Protein AF-A0A4U8Z2X9-F1 (afdb_monomer_lite)

InterPro domains:
  IPR004017 Cysteine-rich domain [PF02754] (54-120)

pLDDT: mean 84.86, std 16.0, range [24.72, 97.69]

Secondary structure (DSSP, 8-state):
-HIIIIIHHHHTTT-TTTHHHHHHHHHH---HHHIIIIIS-----S-EEEEEEEEE--HHHHHTT---HHHHHHHHTSEEEEEPPPTTTTS--S--TTHHHH-HHHHHHHHHHHHHHHHTSS--SEEEES-----

Radius of gyration: 17.72 Å; chains: 1; bounding box: 36×36×46 Å

Foldseek 3Di:
DLCQQPVQCVVCVPPPVRNVVSNVRNVPDDDPLCCCCVPVVHEDDPAEDQFEEEEADALCCCVRVVNDVRVVRNQVRHHNYHYDYQVPSNQHQLPPDCRCVVPVVVNVVSNVVRVVSVVPPPPGPDYDYPDPDDD

Organism: Methylocella tundrae (NCBI:txid227605)

Structure (mmCIF, N/CA/C/O backbone):
data_AF-A0A4U8Z2X9-F1
#
_entry.id   AF-A0A4U8Z2X9-F1
#
loop_
_atom_site.group_PDB
_atom_site.id
_atom_site.type_symbol
_atom_site.label_atom_id
_atom_site.label_alt_id
_atom_site.label_comp_id
_atom_site.label_asym_id
_atom_site.label_entity_id
_atom_site.label_seq_id
_atom_site.pdbx_PDB_ins_code
_atom_site.Cartn_x
_atom_site.Cartn_y
_atom_site.Cartn_z
_atom_site.occupancy
_atom_site.B_iso_or_equiv
_atom_site.auth_seq_id
_atom_site.auth_comp_id
_atom_site.auth_asym_id
_atom_site.auth_atom_id
_atom_site.pdbx_PDB_model_num
ATOM 1 N N . MET A 1 1 ? 6.440 -0.972 -4.104 1.00 85.56 1 MET A N 1
ATOM 2 C CA . MET A 1 1 ? 6.057 -1.677 -5.349 1.00 85.56 1 MET A CA 1
ATOM 3 C C . MET A 1 1 ? 5.975 -0.770 -6.576 1.00 85.56 1 MET A C 1
ATOM 5 O O . MET A 1 1 ? 6.300 -1.264 -7.645 1.00 85.56 1 MET A O 1
ATOM 9 N N . GLY A 1 2 ? 5.649 0.526 -6.450 1.00 88.94 2 GLY A N 1
ATOM 10 C CA . GLY A 1 2 ? 5.656 1.474 -7.580 1.00 88.94 2 GLY A CA 1
ATOM 11 C C . GLY A 1 2 ? 6.944 1.462 -8.411 1.00 88.94 2 GLY A C 1
ATOM 12 O O . GLY A 1 2 ? 6.885 1.263 -9.618 1.00 88.94 2 GLY A O 1
ATOM 13 N N . MET A 1 3 ? 8.116 1.528 -7.757 1.00 91.62 3 MET A N 1
ATOM 14 C CA . MET A 1 3 ? 9.427 1.456 -8.433 1.00 91.62 3 MET A CA 1
ATOM 15 C C . MET A 1 3 ? 9.576 0.254 -9.363 1.00 91.62 3 MET A C 1
ATOM 17 O O . MET A 1 3 ? 9.920 0.409 -10.524 1.00 91.62 3 MET A O 1
ATOM 21 N N . ILE A 1 4 ? 9.293 -0.945 -8.861 1.00 93.31 4 ILE A N 1
ATOM 22 C CA . ILE A 1 4 ? 9.491 -2.177 -9.629 1.00 93.31 4 ILE A CA 1
ATOM 23 C C . ILE A 1 4 ? 8.415 -2.328 -10.706 1.00 93.31 4 ILE A C 1
ATOM 25 O O . ILE A 1 4 ? 8.714 -2.755 -11.814 1.00 93.31 4 ILE A O 1
ATOM 29 N N . LYS A 1 5 ? 7.157 -2.011 -10.377 1.00 92.69 5 LYS A N 1
ATOM 30 C CA . LYS A 1 5 ? 6.017 -2.317 -11.245 1.00 92.69 5 LYS A CA 1
ATOM 31 C C . LYS A 1 5 ? 5.798 -1.283 -12.352 1.00 92.69 5 LYS A C 1
ATOM 33 O O . LYS A 1 5 ? 5.275 -1.654 -13.394 1.00 92.69 5 LYS A O 1
ATOM 38 N N . LEU A 1 6 ? 6.170 -0.023 -12.119 1.00 93.19 6 LEU A N 1
ATOM 39 C CA . LEU A 1 6 ? 5.942 1.089 -13.048 1.00 93.19 6 LEU A CA 1
ATOM 40 C C . LEU A 1 6 ? 7.263 1.699 -13.529 1.00 93.19 6 LEU A C 1
ATOM 42 O O . LEU A 1 6 ? 7.520 1.737 -14.725 1.00 93.19 6 LEU A O 1
ATOM 46 N N . HIS A 1 7 ? 8.139 2.093 -12.599 1.00 95.06 7 HIS A N 1
ATOM 47 C CA . HIS A 1 7 ? 9.315 2.905 -12.943 1.00 95.06 7 HIS A CA 1
ATOM 48 C C . HIS A 1 7 ? 10.474 2.105 -13.556 1.00 95.06 7 HIS A C 1
ATOM 50 O O . HIS A 1 7 ? 11.233 2.650 -14.342 1.00 95.06 7 HIS A O 1
ATOM 56 N N . TYR A 1 8 ? 10.649 0.821 -13.228 1.00 96.12 8 TYR A N 1
ATOM 57 C CA . TYR A 1 8 ? 11.708 -0.012 -13.824 1.00 96.12 8 TYR A CA 1
ATOM 58 C C . TYR A 1 8 ? 11.484 -0.290 -15.318 1.00 96.12 8 TYR A C 1
ATOM 60 O O . TYR A 1 8 ? 12.434 -0.119 -16.080 1.00 96.12 8 TYR A O 1
ATOM 68 N N . PRO A 1 9 ? 10.276 -0.684 -15.771 1.00 96.12 9 PRO A N 1
ATOM 69 C CA . PRO A 1 9 ? 9.978 -0.765 -17.200 1.00 96.12 9 PRO A CA 1
ATOM 70 C C . PRO A 1 9 ? 10.258 0.543 -17.951 1.00 96.12 9 PRO A C 1
ATOM 72 O O . 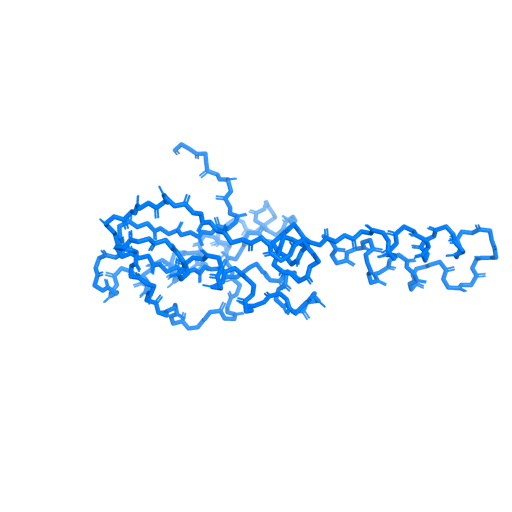PRO A 1 9 ? 10.833 0.501 -19.034 1.00 96.12 9 PRO A O 1
ATOM 75 N N . GLU A 1 10 ? 9.904 1.690 -17.361 1.00 96.31 10 GLU A N 1
ATOM 76 C CA . GLU A 1 10 ? 10.177 3.012 -17.941 1.00 96.31 10 GLU A CA 1
ATOM 77 C C . GLU A 1 10 ? 11.680 3.317 -17.992 1.00 96.31 10 GLU A C 1
ATOM 79 O O . GLU A 1 10 ? 12.196 3.728 -19.027 1.00 96.31 10 GLU A O 1
ATOM 84 N N . LEU A 1 11 ? 12.404 3.061 -16.899 1.00 97.12 11 LEU A N 1
ATOM 85 C CA . LEU A 1 11 ? 13.838 3.331 -16.787 1.00 97.12 11 LEU A CA 1
ATOM 86 C C . LEU A 1 11 ? 14.675 2.540 -17.802 1.00 97.12 11 LEU A C 1
ATOM 88 O O . LEU A 1 11 ? 15.676 3.050 -18.296 1.00 97.12 11 LEU A O 1
ATOM 92 N N . PHE A 1 12 ? 14.285 1.298 -18.096 1.00 97.62 12 PHE A N 1
ATOM 93 C CA . PHE A 1 12 ? 15.014 0.411 -19.006 1.00 97.62 12 PHE A CA 1
ATOM 94 C C . PHE A 1 12 ? 14.385 0.322 -20.402 1.00 97.62 12 PHE A C 1
ATOM 96 O O . PHE A 1 12 ? 14.728 -0.590 -21.148 1.00 97.62 12 PHE A O 1
ATOM 103 N N . ALA A 1 13 ? 13.480 1.233 -20.775 1.00 96.75 13 ALA A N 1
ATOM 104 C CA . ALA A 1 13 ? 12.714 1.146 -22.023 1.00 96.75 13 ALA A CA 1
ATOM 105 C C . ALA A 1 13 ? 13.587 1.028 -23.292 1.00 96.75 13 ALA A C 1
ATOM 107 O O . ALA A 1 13 ? 13.216 0.309 -24.226 1.00 96.75 13 ALA A O 1
ATOM 108 N N . ASP A 1 14 ? 14.757 1.672 -23.292 1.00 97.38 14 ASP A N 1
ATOM 109 C CA . ASP A 1 14 ? 15.698 1.698 -24.419 1.00 97.38 14 ASP A CA 1
ATOM 110 C C . ASP A 1 14 ? 16.843 0.673 -24.291 1.00 97.38 14 ASP A C 1
ATOM 112 O O . ASP A 1 14 ? 17.687 0.573 -25.182 1.00 97.38 14 ASP A O 1
ATOM 116 N N . ASP A 1 15 ? 16.890 -0.109 -23.205 1.00 97.69 15 ASP A N 1
ATOM 117 C CA . ASP A 1 15 ? 17.939 -1.107 -22.979 1.00 97.69 15 ASP A CA 1
ATOM 118 C C . ASP A 1 15 ? 17.478 -2.505 -23.439 1.00 97.69 15 ASP A C 1
ATOM 120 O O . ASP A 1 15 ? 16.645 -3.135 -22.776 1.00 97.69 15 ASP A O 1
ATOM 124 N N . PRO A 1 16 ? 18.028 -3.053 -24.540 1.00 96.44 16 PRO A N 1
ATOM 125 C CA . PRO A 1 16 ? 17.569 -4.324 -25.097 1.00 96.44 16 PRO A CA 1
ATOM 126 C C . PRO A 1 16 ? 17.853 -5.533 -24.192 1.00 96.44 16 PRO A C 1
ATOM 128 O O . PRO A 1 16 ? 17.214 -6.574 -24.345 1.00 96.44 16 PRO A O 1
ATOM 131 N N . LEU A 1 17 ? 18.796 -5.422 -23.251 1.00 97.38 17 LEU A N 1
ATOM 132 C CA . LEU A 1 17 ? 19.153 -6.496 -22.326 1.00 97.38 17 LEU A C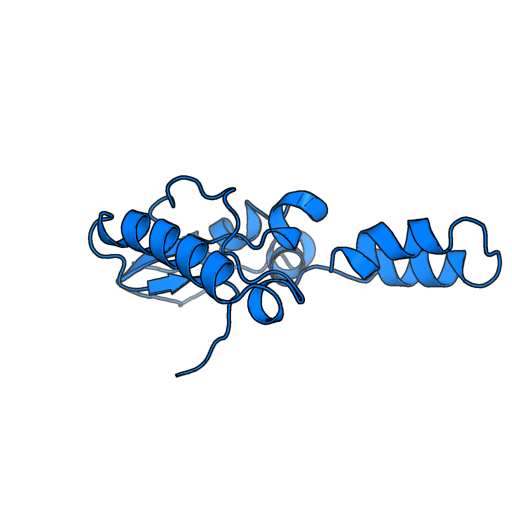A 1
ATOM 133 C C . LEU A 1 17 ? 18.341 -6.419 -21.027 1.00 97.38 17 LEU A C 1
ATOM 135 O O . LEU A 1 17 ? 17.927 -7.453 -20.490 1.00 97.38 17 LEU A O 1
ATOM 139 N N . TRP A 1 18 ? 18.105 -5.212 -20.514 1.00 97.69 18 TRP A N 1
ATOM 140 C CA . TRP A 1 18 ? 17.427 -5.000 -19.236 1.00 97.69 18 TRP A CA 1
ATOM 141 C C . TRP A 1 18 ? 15.917 -4.845 -19.343 1.00 97.69 18 TRP A C 1
ATOM 143 O O . TRP A 1 18 ? 15.219 -5.315 -18.440 1.00 97.69 18 TRP A O 1
ATOM 153 N N . ARG A 1 19 ? 15.392 -4.295 -20.442 1.00 97.38 19 ARG A N 1
ATOM 154 C CA . ARG A 1 19 ? 13.947 -4.158 -20.664 1.00 97.38 19 ARG A CA 1
ATOM 155 C C . ARG A 1 19 ? 13.159 -5.447 -20.403 1.00 97.38 19 ARG A C 1
ATOM 157 O O . ARG A 1 19 ? 12.286 -5.422 -19.532 1.00 97.38 19 ARG A O 1
ATOM 164 N N . PRO A 1 20 ? 13.462 -6.594 -21.050 1.00 97.62 20 PRO A N 1
ATOM 165 C CA . PRO A 1 20 ? 12.671 -7.808 -20.844 1.00 97.62 20 PRO A CA 1
ATOM 166 C C . PRO A 1 20 ? 12.752 -8.325 -19.401 1.00 97.62 20 PRO A C 1
ATOM 168 O O . PRO A 1 20 ? 11.817 -8.953 -18.907 1.00 97.62 20 PRO A O 1
ATOM 171 N N . ARG A 1 21 ? 13.853 -8.052 -18.688 1.00 97.31 21 ARG A N 1
ATOM 172 C CA . ARG A 1 21 ? 14.015 -8.432 -17.277 1.00 97.31 21 ARG A CA 1
ATOM 173 C C . ARG A 1 21 ? 13.157 -7.556 -16.367 1.00 97.31 21 ARG A C 1
ATOM 175 O O . ARG A 1 21 ? 12.491 -8.086 -15.479 1.00 97.31 21 ARG A O 1
ATOM 182 N N . ALA A 1 22 ? 13.157 -6.245 -16.606 1.00 97.56 22 ALA A N 1
ATOM 183 C CA . ALA A 1 22 ? 12.346 -5.280 -15.873 1.00 97.56 22 ALA A CA 1
ATOM 184 C C . ALA A 1 22 ? 10.847 -5.560 -16.054 1.00 97.56 22 ALA A C 1
ATOM 186 O O . ALA A 1 22 ? 10.118 -5.649 -15.066 1.00 97.56 22 ALA A O 1
ATOM 187 N N . GLU A 1 23 ? 10.405 -5.800 -17.290 1.00 97.25 23 GLU A N 1
ATOM 188 C CA . GLU A 1 23 ? 9.019 -6.163 -17.608 1.00 97.25 23 GLU A CA 1
ATOM 189 C C . GLU A 1 23 ? 8.608 -7.490 -16.944 1.00 97.25 23 GLU A C 1
ATOM 191 O O . GLU A 1 23 ? 7.550 -7.571 -16.317 1.00 97.25 23 GLU A O 1
ATOM 196 N N . ASN A 1 24 ? 9.458 -8.524 -16.999 1.00 97.44 24 ASN A N 1
ATOM 197 C CA . ASN A 1 24 ? 9.178 -9.818 -16.363 1.00 97.44 24 ASN A CA 1
ATOM 198 C C . ASN A 1 24 ? 9.040 -9.692 -14.838 1.00 97.44 24 ASN A C 1
ATOM 200 O O . ASN A 1 24 ? 8.124 -10.263 -14.239 1.00 97.44 24 ASN A O 1
ATOM 204 N N . LEU A 1 25 ? 9.922 -8.910 -14.209 1.00 96.38 25 LEU A N 1
ATOM 205 C CA . LEU A 1 25 ? 9.859 -8.640 -12.777 1.00 96.38 25 LEU A CA 1
ATOM 206 C C . LEU A 1 25 ? 8.590 -7.854 -12.410 1.00 96.38 25 LEU A C 1
ATOM 208 O O . LEU A 1 25 ? 7.895 -8.225 -11.464 1.00 96.38 25 LEU A O 1
ATOM 212 N N . ALA A 1 26 ? 8.242 -6.818 -13.177 1.00 96.19 26 ALA A N 1
ATOM 213 C CA . ALA A 1 26 ? 7.032 -6.020 -12.975 1.00 96.19 26 ALA A CA 1
ATOM 214 C C . ALA A 1 26 ? 5.740 -6.848 -13.120 1.00 96.19 26 ALA A C 1
ATOM 216 O O . ALA A 1 26 ? 4.784 -6.667 -12.353 1.00 96.19 26 ALA A O 1
ATOM 217 N N . ALA A 1 27 ? 5.717 -7.792 -14.067 1.00 95.06 27 ALA A N 1
ATOM 218 C CA . ALA A 1 27 ? 4.587 -8.689 -14.300 1.00 95.06 27 ALA A CA 1
ATOM 219 C C . ALA A 1 27 ? 4.351 -9.665 -13.133 1.00 95.06 27 ALA A C 1
ATOM 221 O O . ALA A 1 27 ? 3.209 -10.023 -12.843 1.00 95.06 27 ALA A O 1
ATOM 222 N N . LYS A 1 28 ? 5.419 -10.070 -12.437 1.00 94.06 28 LYS A N 1
ATOM 223 C CA . LYS A 1 28 ? 5.359 -10.991 -11.289 1.00 94.06 28 LYS A CA 1
ATOM 224 C C . LYS A 1 28 ? 5.273 -10.284 -9.935 1.00 94.06 28 LYS A C 1
ATOM 226 O O . LYS A 1 28 ? 4.907 -10.914 -8.948 1.00 94.06 28 LYS A O 1
ATOM 231 N N . GLY A 1 29 ? 5.619 -9.001 -9.869 1.00 93.19 29 GLY A N 1
ATOM 232 C CA . GLY A 1 29 ? 5.566 -8.207 -8.646 1.00 93.19 29 GLY A CA 1
ATOM 233 C C . GLY A 1 29 ? 4.157 -7.701 -8.355 1.00 93.19 29 GLY A C 1
ATOM 234 O O . GLY A 1 29 ? 3.556 -7.008 -9.176 1.00 93.19 29 GLY A O 1
ATOM 235 N N . TYR A 1 30 ? 3.638 -7.986 -7.165 1.00 92.44 30 TYR A N 1
ATOM 236 C CA . TYR A 1 30 ? 2.347 -7.481 -6.703 1.00 92.44 30 TYR A CA 1
ATOM 237 C C . TYR A 1 30 ? 2.506 -6.749 -5.373 1.00 92.44 30 TYR A C 1
ATOM 239 O O . TYR A 1 30 ? 3.413 -7.029 -4.591 1.00 92.44 30 TYR A O 1
ATOM 247 N N . GLU A 1 31 ? 1.621 -5.786 -5.126 1.00 92.81 31 GLU A N 1
ATOM 248 C CA . GLU A 1 31 ? 1.418 -5.283 -3.770 1.00 92.81 31 GLU A CA 1
ATOM 249 C C . GLU A 1 31 ? 0.689 -6.380 -2.976 1.00 92.81 31 GLU A C 1
ATOM 251 O O . GLU A 1 31 ? -0.162 -7.074 -3.530 1.00 92.81 31 GLU A O 1
ATOM 256 N N . LEU A 1 32 ? 1.071 -6.603 -1.718 1.00 92.38 32 LEU A N 1
ATOM 257 C CA . LEU A 1 32 ? 0.637 -7.776 -0.957 1.00 92.38 32 LEU A CA 1
ATOM 258 C C . LEU A 1 32 ? -0.886 -7.826 -0.798 1.00 92.38 32 LEU A C 1
ATOM 260 O O . LEU A 1 32 ? -1.503 -8.866 -1.025 1.00 92.38 32 LEU A O 1
ATOM 264 N N . ILE A 1 33 ? -1.494 -6.706 -0.420 1.00 92.31 33 ILE A N 1
ATOM 265 C CA . ILE A 1 33 ? -2.930 -6.634 -0.166 1.00 92.31 33 ILE A CA 1
ATOM 266 C C . ILE A 1 33 ? -3.710 -6.797 -1.469 1.00 92.31 33 ILE A C 1
ATOM 268 O O . ILE A 1 33 ? -4.716 -7.510 -1.497 1.00 92.31 33 ILE A O 1
ATOM 272 N N . SER A 1 34 ? -3.233 -6.202 -2.567 1.00 93.00 34 SER A N 1
ATOM 273 C CA . SER A 1 34 ? -3.864 -6.421 -3.872 1.00 93.00 34 SER A CA 1
ATOM 274 C C . SER A 1 34 ? -3.720 -7.860 -4.357 1.00 93.00 34 SER A C 1
ATOM 276 O O . SER A 1 34 ? -4.689 -8.424 -4.856 1.00 93.00 34 SER A O 1
ATOM 278 N N . PHE A 1 35 ? -2.572 -8.502 -4.138 1.00 94.75 35 PHE A N 1
ATOM 279 C CA . PHE A 1 35 ? -2.372 -9.909 -4.476 1.00 94.75 35 PHE A CA 1
ATOM 280 C C . PHE A 1 35 ? -3.346 -10.822 -3.727 1.00 94.75 35 PHE A C 1
ATOM 282 O O . PHE A 1 35 ? -4.038 -11.631 -4.348 1.00 94.75 35 PHE A O 1
ATOM 289 N N . LEU A 1 36 ? -3.453 -10.655 -2.406 1.00 95.25 36 LEU A N 1
ATOM 290 C CA . LEU A 1 36 ? -4.351 -11.457 -1.576 1.00 95.25 36 LEU A CA 1
ATOM 291 C C . LEU A 1 36 ? -5.807 -11.324 -2.037 1.00 95.25 36 LEU A C 1
ATOM 293 O O . LEU A 1 36 ? -6.494 -12.328 -2.218 1.00 95.25 36 LEU A O 1
ATOM 297 N N . VAL A 1 37 ? -6.273 -10.099 -2.281 1.00 95.19 37 VAL A N 1
ATOM 298 C CA . VAL A 1 37 ? -7.681 -9.840 -2.618 1.00 95.19 37 VAL A CA 1
ATOM 299 C C . VAL A 1 37 ? -8.013 -10.163 -4.072 1.00 95.19 37 VAL A C 1
ATOM 301 O O . VAL A 1 37 ? -9.033 -10.802 -4.344 1.00 95.19 37 VAL A O 1
ATOM 304 N N . ASP A 1 38 ? -7.201 -9.686 -5.014 1.00 94.88 38 ASP A N 1
ATOM 305 C CA . ASP A 1 38 ? -7.521 -9.732 -6.441 1.00 94.88 38 ASP A CA 1
ATOM 306 C C . ASP A 1 38 ? -7.051 -11.036 -7.105 1.00 94.88 38 ASP A C 1
ATOM 308 O O . ASP A 1 38 ? -7.733 -11.511 -8.014 1.00 94.88 38 ASP A O 1
ATOM 312 N N . ILE A 1 39 ? -5.942 -11.638 -6.649 1.00 95.31 39 ILE A N 1
ATOM 313 C CA . ILE A 1 39 ? -5.377 -12.867 -7.237 1.00 95.31 39 ILE A CA 1
ATOM 314 C C . ILE A 1 39 ? -5.760 -14.099 -6.420 1.00 95.31 39 ILE A C 1
ATOM 316 O O . ILE A 1 39 ? -6.424 -14.991 -6.943 1.00 95.31 39 ILE A O 1
ATOM 320 N N . CYS A 1 40 ? -5.398 -14.146 -5.135 1.00 96.19 40 CYS A N 1
ATOM 321 C CA . CYS A 1 40 ? -5.693 -15.303 -4.282 1.00 96.19 40 CYS A CA 1
ATOM 322 C C . CYS A 1 40 ? -7.170 -15.411 -3.900 1.00 96.19 40 CYS A C 1
ATOM 324 O O . CYS A 1 40 ? -7.581 -16.448 -3.390 1.00 96.19 40 CYS A O 1
ATOM 326 N N . ARG A 1 41 ? -7.955 -14.342 -4.106 1.00 95.69 41 ARG A N 1
ATOM 327 C CA . ARG A 1 41 ? -9.349 -14.233 -3.641 1.00 95.69 41 ARG A CA 1
ATOM 328 C C . ARG A 1 41 ? -9.492 -14.527 -2.146 1.00 95.69 41 ARG A C 1
ATOM 330 O O . ARG A 1 41 ? -10.537 -14.981 -1.695 1.00 95.69 41 ARG A O 1
ATOM 337 N N . TYR A 1 42 ? -8.443 -14.231 -1.386 1.00 95.50 42 TYR A N 1
ATOM 338 C CA . TYR A 1 42 ? -8.385 -14.474 0.042 1.00 95.50 42 TYR A CA 1
ATOM 339 C C . TYR A 1 42 ? -9.382 -13.582 0.784 1.00 95.50 42 TYR A C 1
ATOM 341 O O . TYR A 1 42 ? -9.548 -12.398 0.458 1.00 95.50 42 TYR A O 1
ATOM 349 N N . ARG A 1 43 ? -10.025 -14.160 1.794 1.00 92.25 43 ARG A N 1
ATOM 350 C CA . ARG A 1 43 ? -10.921 -13.495 2.736 1.00 92.25 43 ARG A CA 1
ATOM 351 C C . ARG A 1 43 ? -10.576 -14.001 4.141 1.00 92.25 43 ARG A C 1
ATOM 353 O O . ARG A 1 43 ? -10.384 -15.205 4.293 1.00 92.25 43 ARG A O 1
ATOM 360 N N . PRO A 1 44 ? -10.418 -13.121 5.143 1.00 89.88 44 PRO A N 1
ATOM 361 C CA . PRO A 1 44 ? -10.243 -13.548 6.525 1.00 89.88 44 PRO A CA 1
ATOM 362 C C . PRO A 1 44 ? -11.463 -14.343 7.003 1.00 89.88 44 PRO A C 1
ATOM 364 O O . PRO A 1 44 ? -12.593 -13.904 6.821 1.00 89.88 44 PRO A O 1
ATOM 367 N N . GLU A 1 45 ? -11.235 -15.481 7.653 1.00 92.88 45 GLU A N 1
ATOM 368 C CA . GLU A 1 45 ? -12.287 -16.291 8.273 1.00 92.88 45 GLU A CA 1
ATOM 369 C C . GLU A 1 45 ? -11.996 -16.450 9.768 1.00 92.88 45 GLU A C 1
ATOM 371 O O . GLU A 1 45 ? -10.849 -16.660 10.166 1.00 92.88 45 GLU A O 1
ATOM 376 N N . GLY A 1 46 ? -13.027 -16.325 10.609 1.00 92.06 46 GLY A N 1
ATOM 377 C CA . GLY A 1 46 ? -12.894 -16.489 12.062 1.00 92.06 46 GLY A CA 1
ATOM 378 C C . GLY A 1 46 ? -12.064 -15.403 12.761 1.00 92.06 46 GLY A C 1
ATOM 379 O O . GLY A 1 46 ? -11.572 -15.626 13.867 1.00 92.06 46 GLY A O 1
ATOM 380 N N . VAL A 1 47 ? -11.888 -14.235 12.134 1.00 93.06 47 VAL A N 1
ATOM 381 C CA . VAL A 1 47 ? -11.157 -13.097 12.709 1.00 93.06 47 VAL A CA 1
ATOM 382 C C . VAL A 1 47 ? -12.150 -12.074 13.250 1.00 93.06 47 VAL A C 1
ATOM 384 O O . VAL A 1 47 ? -12.960 -11.532 12.502 1.00 93.06 47 VAL A O 1
ATOM 387 N N . SER A 1 48 ? -12.043 -11.755 14.539 1.00 92.50 48 SER A N 1
ATOM 388 C CA . SER A 1 48 ? -12.878 -10.743 15.189 1.00 92.50 48 SER A CA 1
ATOM 389 C C . SER A 1 48 ? -12.032 -9.705 15.916 1.00 92.50 48 SER A C 1
ATOM 391 O O . SER A 1 48 ? -11.079 -10.054 16.616 1.00 92.50 48 SER A O 1
ATOM 393 N N . LEU A 1 49 ? -12.418 -8.437 15.818 1.00 89.19 49 LEU A N 1
ATOM 394 C CA . LEU A 1 49 ? -11.822 -7.333 16.558 1.00 89.19 49 LEU A CA 1
ATOM 395 C C . LEU A 1 49 ? -12.896 -6.294 16.882 1.00 89.19 49 LEU A C 1
ATOM 397 O O . LEU A 1 49 ? -13.274 -5.498 16.030 1.00 89.19 49 LEU A O 1
ATOM 401 N N . ARG A 1 50 ? -13.346 -6.243 18.1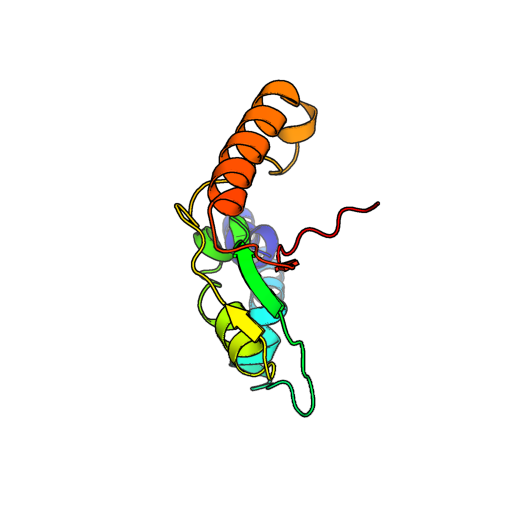40 1.00 90.62 50 ARG A N 1
ATOM 402 C CA . ARG A 1 50 ? -14.321 -5.243 18.601 1.00 90.62 50 ARG A CA 1
ATOM 403 C C . ARG A 1 50 ? -13.656 -3.879 18.800 1.00 90.62 50 ARG A C 1
ATOM 405 O O . ARG A 1 50 ? -13.319 -3.500 19.920 1.00 90.62 50 ARG A O 1
ATOM 412 N N . ALA A 1 51 ? -13.471 -3.145 17.711 1.00 87.81 51 ALA A N 1
ATOM 413 C CA . ALA A 1 51 ? -12.828 -1.836 17.705 1.00 87.81 51 ALA A CA 1
ATOM 414 C C . ALA A 1 51 ? -13.414 -0.922 16.625 1.00 87.81 51 ALA A C 1
ATOM 416 O O . ALA A 1 51 ? -13.999 -1.376 15.646 1.00 87.81 51 ALA A O 1
ATOM 417 N N . SER A 1 52 ? -13.204 0.384 16.782 1.00 86.69 52 SER A N 1
ATOM 418 C CA . SER A 1 52 ? -13.309 1.332 15.671 1.00 86.69 52 SER A CA 1
ATOM 419 C C . SER A 1 52 ? -11.910 1.621 15.141 1.00 86.69 52 SER A C 1
ATOM 421 O O . SER A 1 52 ? -10.987 1.842 15.930 1.00 86.69 52 SER A O 1
ATOM 423 N N . ALA A 1 53 ? -11.745 1.628 13.825 1.00 86.62 53 ALA A N 1
ATOM 424 C CA . ALA A 1 53 ? -10.483 1.935 13.178 1.00 86.62 53 ALA A CA 1
ATOM 425 C C . ALA A 1 53 ? -10.680 2.876 11.998 1.00 86.62 53 ALA A C 1
ATOM 427 O O . ALA A 1 53 ? -11.754 2.970 11.413 1.00 86.62 53 ALA A O 1
ATOM 428 N N . THR A 1 54 ? -9.610 3.559 11.621 1.00 87.50 54 THR A N 1
ATOM 429 C CA . THR A 1 54 ? -9.530 4.250 10.338 1.00 87.50 54 THR A CA 1
ATOM 430 C C . THR A 1 54 ? -8.317 3.733 9.582 1.00 87.50 54 THR A C 1
ATOM 432 O O . THR A 1 54 ? -7.308 3.374 10.197 1.00 87.50 54 THR A O 1
ATOM 435 N N . TYR A 1 55 ? -8.435 3.643 8.259 1.00 87.25 55 TYR A N 1
ATOM 436 C CA . TYR A 1 55 ? -7.371 3.145 7.398 1.00 87.25 55 TYR A CA 1
ATOM 437 C C . TYR A 1 55 ? -6.675 4.313 6.710 1.00 87.25 55 TYR A C 1
ATOM 439 O O . TYR A 1 55 ? -7.328 5.162 6.096 1.00 87.25 55 TYR A O 1
ATOM 447 N N . HIS A 1 56 ? -5.348 4.343 6.804 1.00 86.75 56 HIS A N 1
ATOM 448 C CA . HIS A 1 56 ? -4.536 5.297 6.067 1.00 86.75 56 HIS A CA 1
ATOM 449 C C . HIS A 1 56 ? -3.847 4.608 4.890 1.00 86.75 56 HIS A C 1
ATOM 451 O O . HIS A 1 56 ? -2.903 3.838 5.069 1.00 86.75 56 HIS A O 1
ATOM 457 N N . ASP A 1 57 ? -4.296 4.943 3.682 1.00 87.31 57 ASP A N 1
ATOM 458 C CA . ASP A 1 57 ? -3.661 4.490 2.451 1.00 87.31 57 ASP A CA 1
ATOM 459 C C . ASP A 1 57 ? -2.235 5.045 2.317 1.00 87.31 57 ASP A C 1
ATOM 461 O O . ASP A 1 57 ? -1.980 6.232 2.543 1.00 87.31 57 ASP A O 1
ATOM 465 N N . THR A 1 58 ? -1.297 4.202 1.887 1.00 85.88 58 THR A N 1
ATOM 466 C CA . THR A 1 58 ? 0.054 4.668 1.550 1.00 85.88 58 THR A CA 1
ATOM 467 C C . THR A 1 58 ? 0.023 5.493 0.263 1.00 85.88 58 THR A C 1
ATOM 469 O O . THR A 1 58 ? -0.668 5.139 -0.691 1.00 85.88 58 THR A O 1
ATOM 472 N N . CYS A 1 59 ? 0.807 6.574 0.193 1.00 85.75 59 CYS A N 1
ATOM 473 C CA . CYS A 1 59 ? 0.835 7.439 -0.992 1.00 85.75 59 CYS A CA 1
ATOM 474 C C . CYS A 1 59 ? 1.199 6.669 -2.271 1.00 85.75 59 CYS A C 1
ATOM 476 O O . CYS A 1 59 ? 0.562 6.868 -3.301 1.00 85.75 59 CYS A O 1
ATOM 478 N N . SER A 1 60 ? 2.196 5.782 -2.201 1.00 85.69 60 SER A N 1
ATOM 479 C CA . SER A 1 60 ? 2.641 4.981 -3.346 1.00 85.69 60 SER A CA 1
ATOM 480 C C . SER A 1 60 ? 1.660 3.857 -3.690 1.00 85.69 60 SER A C 1
ATOM 482 O O . SER A 1 60 ? 1.437 3.579 -4.864 1.00 85.69 60 SER A O 1
ATOM 484 N N . GLY A 1 61 ? 1.010 3.235 -2.701 1.00 86.00 61 GLY A N 1
ATOM 485 C CA . GLY A 1 61 ? -0.058 2.265 -2.955 1.00 86.00 61 GLY A CA 1
ATOM 486 C C . GLY A 1 61 ? -1.253 2.901 -3.665 1.00 86.00 61 GLY A C 1
ATOM 487 O O . GLY A 1 61 ? -1.729 2.379 -4.668 1.00 86.00 61 GLY A O 1
ATOM 488 N N . LEU A 1 62 ? -1.686 4.067 -3.195 1.00 87.12 62 LEU A N 1
ATOM 489 C CA . LEU A 1 62 ? -2.877 4.749 -3.686 1.00 87.12 62 LEU A CA 1
ATOM 490 C C . LEU A 1 62 ? -2.656 5.448 -5.030 1.00 87.12 62 LEU A C 1
ATOM 492 O O . LEU A 1 62 ? -3.406 5.227 -5.975 1.00 87.12 62 LEU A O 1
ATOM 496 N N . ARG A 1 63 ? -1.625 6.294 -5.130 1.00 87.38 63 ARG A N 1
ATOM 497 C CA . ARG A 1 63 ? -1.431 7.176 -6.293 1.00 87.38 63 ARG A CA 1
ATOM 498 C C . ARG A 1 63 ? -0.803 6.461 -7.479 1.00 87.38 63 ARG A C 1
ATOM 500 O O . ARG A 1 63 ? -1.157 6.754 -8.615 1.00 87.38 63 ARG A O 1
ATOM 507 N N . GLU A 1 64 ? 0.120 5.541 -7.218 1.00 89.88 64 GLU A N 1
ATOM 508 C CA . GLU A 1 64 ? 0.834 4.830 -8.279 1.00 89.88 64 GLU A CA 1
ATOM 509 C C . GLU A 1 64 ? 0.137 3.507 -8.600 1.00 89.88 64 GLU A C 1
ATOM 511 O O . GLU A 1 64 ? -0.213 3.241 -9.746 1.00 89.88 64 GLU A O 1
ATOM 516 N N . LEU A 1 65 ? -0.118 2.684 -7.578 1.00 90.31 65 LEU A N 1
ATOM 517 C CA . LEU A 1 65 ? -0.628 1.323 -7.773 1.00 90.31 65 LEU A CA 1
ATOM 518 C C . LEU A 1 65 ? -2.157 1.219 -7.749 1.00 90.31 65 LEU A C 1
ATOM 520 O O . LEU A 1 65 ? -2.683 0.142 -8.025 1.00 90.31 65 LEU A O 1
ATOM 524 N N . LYS A 1 66 ? -2.865 2.312 -7.431 1.00 91.12 66 LYS A N 1
ATOM 525 C CA . LYS A 1 66 ? -4.335 2.368 -7.324 1.00 91.12 66 LYS A CA 1
ATOM 526 C C . LYS A 1 66 ? -4.908 1.305 -6.375 1.00 91.12 66 LYS A C 1
ATOM 528 O O . LYS A 1 66 ? -5.995 0.769 -6.594 1.00 91.12 66 LYS A O 1
ATOM 533 N N . VAL A 1 67 ? -4.157 0.990 -5.320 1.00 91.75 67 VAL A N 1
ATOM 534 C CA . VAL A 1 67 ? -4.580 0.100 -4.236 1.00 91.75 67 VAL A CA 1
ATOM 535 C C . VAL A 1 67 ? -5.359 0.933 -3.226 1.00 91.75 67 VAL A C 1
ATOM 537 O O . VAL A 1 67 ? -4.781 1.726 -2.490 1.00 91.75 67 VAL A O 1
ATOM 540 N N . GLU A 1 68 ? -6.678 0.757 -3.223 1.00 91.00 68 GLU A N 1
ATOM 541 C CA . GLU A 1 68 ? -7.614 1.525 -2.386 1.00 91.00 68 GLU A CA 1
ATOM 542 C C . GLU A 1 68 ? -8.733 0.628 -1.849 1.00 91.00 68 GLU A C 1
ATOM 544 O O . GLU A 1 68 ? -8.993 0.567 -0.644 1.00 91.00 68 GLU A O 1
ATOM 549 N N . ARG A 1 69 ? -9.395 -0.118 -2.740 1.00 93.69 69 ARG A N 1
ATOM 550 C CA . ARG A 1 69 ? -10.515 -0.994 -2.367 1.00 93.69 69 ARG A CA 1
ATOM 551 C C . ARG A 1 69 ? -10.062 -2.235 -1.599 1.00 93.69 69 ARG A C 1
ATOM 553 O O . ARG A 1 69 ? -10.797 -2.744 -0.764 1.00 93.69 69 ARG A O 1
ATOM 560 N N . GLN A 1 70 ? -8.864 -2.734 -1.892 1.00 94.12 70 GLN A N 1
ATOM 561 C CA . GLN A 1 70 ? -8.395 -4.042 -1.444 1.00 94.12 70 GLN A CA 1
ATOM 562 C C . GLN A 1 70 ? -8.156 -4.090 0.073 1.00 94.12 70 GLN A C 1
ATOM 564 O O . GLN A 1 70 ? -8.687 -4.997 0.711 1.00 94.12 70 GLN A O 1
ATOM 569 N N . PRO A 1 71 ? -7.475 -3.107 0.698 1.00 92.56 71 PRO A N 1
ATOM 570 C CA . PRO A 1 71 ? -7.334 -3.089 2.154 1.00 92.56 71 PRO A CA 1
ATOM 571 C C . PRO A 1 71 ? -8.680 -2.998 2.873 1.00 92.56 71 PRO A C 1
ATOM 573 O O . PRO A 1 71 ? -8.905 -3.689 3.861 1.00 92.56 71 PRO A O 1
ATOM 576 N N . ARG A 1 72 ? -9.602 -2.186 2.343 1.00 91.81 72 ARG A N 1
ATOM 577 C CA . ARG A 1 72 ? -10.949 -2.021 2.904 1.00 91.81 72 ARG A CA 1
ATOM 578 C C . ARG A 1 72 ? -11.772 -3.301 2.797 1.00 91.81 72 ARG A C 1
ATOM 580 O O . ARG A 1 72 ? -12.487 -3.611 3.737 1.00 91.81 72 ARG A O 1
ATOM 587 N N . ALA A 1 73 ? -11.640 -4.047 1.698 1.00 93.00 73 ALA A N 1
ATOM 588 C CA . ALA A 1 73 ? -12.306 -5.334 1.532 1.00 93.00 73 ALA A CA 1
ATOM 589 C C . ALA A 1 73 ? -11.864 -6.338 2.607 1.00 93.00 73 ALA A C 1
ATOM 591 O O . ALA A 1 73 ? -12.720 -6.898 3.273 1.00 93.00 73 ALA A O 1
ATOM 592 N N . LEU A 1 74 ? -10.554 -6.491 2.848 1.00 92.56 74 LEU A N 1
ATOM 593 C CA . LEU A 1 74 ? -10.063 -7.400 3.895 1.00 92.56 74 LEU A CA 1
ATOM 594 C C . LEU A 1 74 ? -10.524 -6.990 5.295 1.00 92.56 74 LEU A C 1
ATOM 596 O O . LEU A 1 74 ? -10.844 -7.840 6.116 1.00 92.56 74 LEU A O 1
ATOM 600 N N . LEU A 1 75 ? -10.528 -5.689 5.584 1.00 92.75 75 LEU A N 1
ATOM 601 C CA . LEU A 1 75 ? -10.922 -5.188 6.899 1.00 92.75 75 LEU A CA 1
ATOM 602 C C . LEU A 1 75 ? -12.439 -5.248 7.125 1.00 92.75 75 LEU A C 1
ATOM 604 O O . LEU A 1 75 ? -12.863 -5.315 8.273 1.00 92.75 75 LEU A O 1
ATOM 608 N N . ALA A 1 76 ? -13.247 -5.234 6.062 1.00 91.38 76 ALA A N 1
ATOM 609 C CA . ALA A 1 76 ? -14.699 -5.375 6.159 1.00 91.38 76 ALA A CA 1
ATOM 610 C C . ALA A 1 76 ? -15.132 -6.780 6.610 1.00 91.38 76 ALA A C 1
ATOM 612 O O . ALA A 1 76 ? -16.202 -6.916 7.195 1.00 91.38 76 ALA A O 1
ATOM 613 N N . ASP A 1 77 ? -14.295 -7.793 6.381 1.00 92.50 77 ASP A N 1
ATOM 614 C CA . ASP A 1 77 ? -14.557 -9.177 6.792 1.00 92.50 77 ASP A CA 1
ATOM 615 C C . ASP A 1 77 ? -14.134 -9.465 8.247 1.00 92.50 77 ASP A C 1
ATOM 617 O O . ASP A 1 77 ? -14.321 -10.575 8.742 1.00 92.50 77 ASP A O 1
ATOM 621 N N . VAL A 1 78 ? -13.556 -8.485 8.954 1.00 93.19 78 VAL A N 1
ATOM 622 C CA . VAL A 1 78 ? -13.194 -8.631 10.371 1.00 93.19 78 VAL A CA 1
ATOM 623 C C . VAL A 1 78 ? -14.414 -8.348 11.240 1.00 93.19 78 VAL A C 1
ATOM 625 O O . VAL A 1 78 ? -14.897 -7.217 11.326 1.00 93.19 78 VAL A O 1
ATOM 628 N N . GLU A 1 79 ? -14.894 -9.368 11.945 1.00 93.44 79 GLU A N 1
ATOM 629 C CA . GLU A 1 79 ? -16.106 -9.255 12.747 1.00 93.44 79 GLU A CA 1
ATOM 630 C C . GLU A 1 79 ? -15.934 -8.253 13.902 1.00 93.44 79 GLU A C 1
ATOM 632 O O . GLU A 1 79 ? -14.961 -8.288 14.658 1.00 93.44 79 GLU A O 1
ATOM 637 N N . GLY A 1 80 ? -16.899 -7.343 14.057 1.00 89.50 80 GLY A N 1
ATOM 638 C CA . GLY A 1 80 ? -16.895 -6.328 15.115 1.00 89.50 80 GLY A CA 1
ATOM 639 C C . GLY A 1 80 ? -15.997 -5.113 14.853 1.00 89.50 80 GLY A C 1
ATOM 640 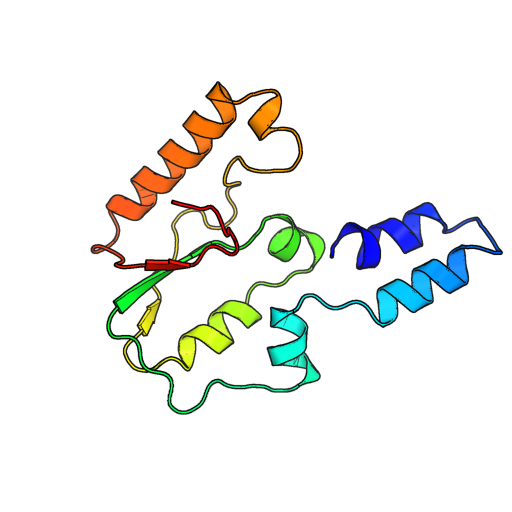O O . GLY A 1 80 ? -16.003 -4.192 15.678 1.00 89.50 80 GLY A O 1
ATOM 641 N N . LEU A 1 81 ? -15.274 -5.075 13.724 1.00 90.75 81 LEU A N 1
ATOM 642 C CA . LEU A 1 81 ? -14.453 -3.934 13.328 1.00 90.75 81 LEU A CA 1
ATOM 643 C C . LEU A 1 81 ? -15.305 -2.886 12.607 1.00 90.75 81 LEU A C 1
ATOM 645 O O . LEU A 1 81 ? -15.928 -3.151 11.584 1.00 90.75 81 LEU A O 1
ATOM 649 N N . ILE A 1 82 ? -15.296 -1.658 13.117 1.00 89.75 82 ILE A N 1
ATOM 650 C CA . ILE A 1 82 ? -15.992 -0.524 12.505 1.00 89.75 82 ILE A CA 1
ATOM 651 C C . ILE A 1 82 ? -14.963 0.365 11.811 1.00 89.75 82 ILE A C 1
ATOM 653 O O . ILE A 1 82 ? -14.177 1.045 12.469 1.00 89.75 82 ILE A O 1
ATOM 657 N N . LEU A 1 83 ? -14.984 0.398 10.478 1.00 87.81 83 LEU A N 1
ATOM 658 C CA . LEU A 1 83 ? -14.135 1.301 9.702 1.00 87.81 83 LEU A CA 1
ATOM 659 C C . LEU A 1 83 ? -14.778 2.683 9.575 1.00 87.81 83 LEU A C 1
ATOM 661 O O . LEU A 1 83 ? -15.822 2.851 8.949 1.00 87.81 83 LEU A O 1
ATOM 665 N N . THR A 1 84 ? -14.115 3.690 10.134 1.00 86.50 84 THR A N 1
ATOM 666 C CA . THR A 1 84 ? -14.489 5.099 10.000 1.00 86.50 84 THR A CA 1
ATOM 667 C C . THR A 1 84 ? -13.626 5.764 8.920 1.00 86.50 84 THR A C 1
ATOM 669 O O . THR A 1 84 ? -12.395 5.643 8.972 1.00 86.50 84 THR A O 1
ATOM 672 N N . PRO A 1 85 ? -14.215 6.489 7.949 1.00 83.12 85 PRO A N 1
ATOM 673 C CA . PRO A 1 85 ? -13.450 7.212 6.937 1.00 83.12 85 PRO A CA 1
ATOM 674 C C . PRO A 1 85 ? -12.476 8.221 7.553 1.00 83.12 85 PRO A C 1
ATOM 676 O O . PRO A 1 85 ? -12.836 8.966 8.464 1.00 83.12 85 PRO A O 1
ATOM 679 N N . LEU A 1 86 ? -11.248 8.258 7.033 1.00 82.62 86 LEU A N 1
ATOM 680 C CA . LEU A 1 86 ? -10.243 9.254 7.395 1.00 82.62 86 LEU A CA 1
ATOM 681 C C . LEU A 1 86 ? -10.514 10.556 6.622 1.00 82.62 86 LEU A C 1
ATOM 683 O O . LEU A 1 86 ? -10.461 10.529 5.387 1.00 82.62 86 LEU A O 1
ATOM 687 N N . PRO A 1 87 ? -10.762 11.700 7.288 1.00 80.81 87 PRO A N 1
ATOM 688 C CA . PRO A 1 87 ? -10.805 12.986 6.604 1.00 80.81 87 PRO A CA 1
ATOM 689 C C . PRO A 1 87 ? -9.500 13.237 5.845 1.00 80.81 87 PRO A C 1
ATOM 691 O O . PRO A 1 87 ? -8.415 12.983 6.367 1.00 80.81 87 PRO A O 1
ATOM 694 N N . GLU A 1 88 ? -9.607 13.735 4.611 1.00 80.44 88 GLU A N 1
ATOM 695 C CA . GLU A 1 88 ? -8.455 14.007 3.742 1.00 80.44 88 GLU A CA 1
ATOM 696 C C . GLU A 1 88 ? -7.520 12.799 3.574 1.00 80.44 88 GLU A C 1
ATOM 698 O O . GLU A 1 88 ? -6.296 12.920 3.651 1.00 80.44 88 GLU A O 1
ATOM 703 N N . VAL A 1 89 ? -8.084 11.616 3.325 1.00 76.06 89 VAL A N 1
ATOM 704 C CA . VAL A 1 89 ? -7.328 10.360 3.170 1.00 76.06 89 VAL A CA 1
ATOM 705 C C . VAL A 1 89 ? -6.157 10.458 2.174 1.00 76.06 89 VAL A C 1
ATOM 707 O O . VAL A 1 89 ? -5.107 9.860 2.398 1.00 76.06 89 VAL A O 1
ATOM 710 N N . GLN A 1 90 ? -6.298 11.296 1.140 1.00 78.31 90 GLN A N 1
ATOM 711 C CA . GLN A 1 90 ? -5.308 11.545 0.083 1.00 78.31 90 GLN A CA 1
ATOM 712 C C . GLN A 1 90 ? -4.110 12.411 0.525 1.00 78.31 90 GLN A C 1
ATOM 714 O O . GLN A 1 90 ? -3.126 12.537 -0.216 1.00 78.31 90 GLN A O 1
ATOM 719 N N . SER A 1 91 ? -4.189 13.043 1.701 1.00 82.12 91 SER A N 1
ATOM 720 C CA . SER A 1 91 ? -3.101 13.844 2.268 1.00 82.12 91 SER A CA 1
ATOM 721 C C . SER A 1 91 ? -1.904 12.962 2.631 1.00 82.12 91 SER A C 1
ATOM 723 O O . SER A 1 91 ? -2.054 11.854 3.152 1.00 82.12 91 SER A O 1
ATOM 725 N N . CYS A 1 92 ? -0.691 13.454 2.377 1.00 84.19 92 CYS A N 1
ATOM 726 C CA . CYS A 1 92 ? 0.531 12.749 2.760 1.00 84.19 92 CYS A CA 1
ATOM 727 C C . CYS A 1 92 ? 0.659 12.683 4.293 1.00 84.19 92 CYS A C 1
ATOM 729 O O . CYS A 1 92 ? 0.253 13.612 4.985 1.00 84.19 92 CYS A O 1
ATOM 731 N N . CYS A 1 93 ? 1.243 11.609 4.830 1.00 84.81 93 CYS A N 1
ATOM 732 C CA . CYS A 1 93 ? 1.581 11.518 6.256 1.00 84.81 93 CYS A CA 1
ATOM 733 C C . CYS A 1 93 ? 2.882 12.241 6.636 1.00 84.81 93 CYS A C 1
ATOM 735 O O . CYS A 1 93 ? 3.170 12.363 7.817 1.00 84.81 93 CYS A O 1
ATOM 737 N N . GLY A 1 94 ? 3.680 12.689 5.661 1.00 84.75 94 GLY A N 1
ATOM 738 C CA . GLY A 1 94 ? 4.982 13.328 5.894 1.00 84.75 94 GLY A CA 1
ATOM 739 C C . GLY A 1 94 ? 6.162 12.351 5.977 1.00 84.75 94 GLY A C 1
ATOM 740 O O . GLY A 1 94 ? 7.302 12.768 5.824 1.00 84.75 94 GLY A O 1
ATOM 741 N N . PHE A 1 95 ? 5.922 11.042 6.093 1.00 86.12 95 PHE A N 1
ATOM 742 C CA . PHE A 1 95 ? 6.977 10.033 6.278 1.00 86.12 95 PHE A CA 1
ATOM 743 C C . PHE A 1 95 ? 7.598 9.491 4.967 1.00 86.12 95 PHE A C 1
ATOM 745 O O . PHE A 1 95 ? 8.101 8.373 4.905 1.00 86.12 95 PHE A O 1
ATOM 752 N N . GLY A 1 96 ? 7.522 10.240 3.865 1.00 83.69 96 GLY A N 1
ATOM 753 C CA . GLY A 1 96 ? 7.948 9.753 2.547 1.00 83.69 96 GLY A CA 1
ATOM 754 C C . GLY A 1 96 ? 9.465 9.801 2.324 1.00 83.69 96 GLY A C 1
ATOM 755 O O . GLY A 1 96 ? 10.036 10.883 2.211 1.00 83.69 96 GLY A O 1
ATOM 756 N N . GLY A 1 97 ? 10.119 8.647 2.160 1.00 82.19 97 GLY A N 1
ATOM 757 C CA . GLY A 1 97 ? 11.527 8.565 1.740 1.00 82.19 97 GLY A CA 1
ATOM 758 C C . GLY A 1 97 ? 12.479 9.337 2.663 1.00 82.19 97 GLY A C 1
ATOM 759 O O . GLY A 1 97 ? 12.341 9.301 3.879 1.00 82.19 97 GLY A O 1
ATOM 760 N N . THR A 1 98 ? 13.439 10.078 2.100 1.00 88.31 98 THR A N 1
ATOM 761 C CA . THR A 1 98 ? 14.377 10.888 2.904 1.00 88.31 98 THR A CA 1
ATOM 762 C C . THR A 1 98 ? 13.768 12.189 3.440 1.00 88.31 98 THR A C 1
ATOM 764 O O . THR A 1 98 ? 14.472 12.950 4.100 1.00 88.31 98 THR A O 1
ATOM 767 N N . PHE A 1 99 ? 12.502 12.501 3.131 1.00 88.31 99 PHE A N 1
ATOM 768 C CA . PHE A 1 99 ? 11.874 13.768 3.522 1.00 88.31 99 PHE A CA 1
ATOM 769 C C . PHE A 1 99 ? 11.804 13.922 5.043 1.00 88.31 99 PHE A C 1
ATOM 771 O O . PHE A 1 99 ? 12.179 14.971 5.557 1.00 88.31 99 PHE A O 1
ATOM 778 N N . CYS A 1 100 ? 11.408 12.869 5.763 1.00 88.31 100 CYS A N 1
ATOM 779 C CA . CYS A 1 100 ? 11.318 12.900 7.224 1.00 88.31 100 CYS A CA 1
ATOM 780 C C . CYS A 1 100 ? 12.679 13.102 7.905 1.00 88.31 100 CYS A C 1
ATOM 782 O O . CYS A 1 100 ? 12.745 13.717 8.963 1.00 88.31 100 CYS A O 1
ATOM 784 N N . VAL A 1 101 ? 13.766 12.647 7.276 1.00 89.38 101 VAL A N 1
ATOM 785 C CA . VAL A 1 101 ? 15.135 12.818 7.785 1.00 89.38 101 VAL A CA 1
ATOM 786 C C . VAL A 1 101 ? 15.683 14.208 7.456 1.00 89.38 101 VAL A C 1
ATOM 788 O O . VAL A 1 101 ? 16.316 14.835 8.298 1.00 89.38 101 VAL A O 1
ATOM 791 N N . LYS A 1 102 ? 15.441 14.708 6.237 1.00 91.88 102 LYS A N 1
ATOM 792 C CA . LYS A 1 102 ? 15.947 16.019 5.792 1.00 91.88 102 LYS A CA 1
ATOM 793 C C . LYS A 1 102 ? 15.158 17.193 6.373 1.00 91.88 102 LYS A C 1
ATOM 795 O O . LYS A 1 102 ? 15.733 18.249 6.611 1.00 91.88 102 LYS A O 1
ATOM 800 N N . TYR A 1 103 ? 13.857 17.012 6.592 1.00 92.69 103 TYR A N 1
ATOM 801 C CA . TYR A 1 103 ? 12.935 18.054 7.045 1.00 92.69 103 TYR A CA 1
ATOM 802 C C . TYR A 1 103 ? 12.054 17.550 8.200 1.00 92.69 103 TYR A C 1
ATOM 804 O O . TYR A 1 103 ? 10.826 17.497 8.071 1.00 92.69 103 TYR A O 1
ATOM 812 N N . PRO A 1 104 ? 12.655 17.180 9.347 1.00 90.00 104 PRO A N 1
ATOM 813 C CA . PRO A 1 104 ? 11.932 16.556 10.453 1.00 90.00 104 PRO A CA 1
ATOM 814 C C . PRO A 1 104 ? 10.852 17.469 11.041 1.00 90.00 104 PRO A C 1
ATOM 816 O O . PRO A 1 104 ? 9.755 17.003 11.328 1.00 90.00 104 PRO A O 1
ATOM 819 N N . SER A 1 105 ? 11.104 18.779 11.149 1.00 90.19 105 SER A N 1
ATOM 820 C CA . SER A 1 105 ? 10.118 19.743 11.660 1.00 90.19 105 SER A CA 1
ATOM 821 C C . SER A 1 105 ? 8.863 19.817 10.786 1.00 90.19 105 SER A C 1
ATOM 823 O O . SER A 1 105 ? 7.747 19.803 11.300 1.00 90.19 105 SER A O 1
ATOM 825 N N . ILE A 1 106 ? 9.036 19.835 9.461 1.00 90.81 106 ILE A N 1
ATOM 826 C CA . ILE A 1 106 ? 7.924 19.865 8.503 1.00 90.81 106 ILE A CA 1
ATOM 827 C C . ILE A 1 106 ? 7.186 18.524 8.514 1.00 90.81 106 ILE A C 1
ATOM 829 O O . ILE A 1 106 ? 5.959 18.496 8.566 1.00 90.81 106 ILE A O 1
ATOM 833 N N . SER A 1 107 ? 7.921 17.409 8.510 1.00 88.50 107 SER A N 1
ATOM 834 C CA . SER A 1 107 ? 7.343 16.067 8.610 1.00 88.50 107 SER A CA 1
ATOM 835 C C . SER A 1 107 ? 6.486 15.912 9.870 1.00 88.50 107 SER A C 1
ATOM 837 O O . SER A 1 107 ? 5.349 15.447 9.781 1.00 88.50 107 SER A O 1
ATOM 839 N N . ASN A 1 108 ? 6.997 16.357 11.022 1.00 87.75 108 ASN A N 1
ATOM 840 C CA . ASN A 1 108 ? 6.287 16.309 12.299 1.00 87.75 108 ASN A CA 1
ATOM 841 C C . ASN A 1 108 ? 5.024 17.179 12.274 1.00 87.75 108 ASN A C 1
ATOM 843 O O . ASN A 1 108 ? 3.953 16.718 12.661 1.00 87.75 108 ASN A O 1
ATOM 847 N N . ALA A 1 109 ? 5.099 18.391 11.718 1.00 89.94 109 ALA A N 1
ATOM 848 C CA . ALA A 1 109 ? 3.925 19.248 11.567 1.00 89.94 109 ALA A CA 1
ATOM 849 C C . ALA A 1 109 ? 2.830 18.605 10.690 1.00 89.94 109 ALA A C 1
ATOM 851 O O . ALA A 1 109 ? 1.643 18.707 11.009 1.00 89.94 109 ALA A O 1
ATOM 852 N N . ILE A 1 110 ? 3.209 17.911 9.607 1.00 87.81 110 ILE A N 1
ATOM 853 C CA . ILE A 1 110 ? 2.265 17.209 8.721 1.00 87.81 110 ILE A CA 1
ATOM 854 C C . ILE A 1 110 ? 1.572 16.058 9.461 1.00 87.81 110 ILE A C 1
ATOM 856 O O . ILE A 1 110 ? 0.340 15.968 9.434 1.00 87.81 110 ILE A O 1
ATOM 860 N N . VAL A 1 111 ? 2.335 15.183 10.129 1.00 87.06 111 VAL A N 1
ATOM 861 C CA . VAL A 1 111 ? 1.751 14.041 10.851 1.00 87.06 111 VAL A CA 1
ATOM 862 C C . VAL A 1 111 ? 0.899 14.503 12.035 1.00 87.06 111 VAL A C 1
ATOM 864 O O . VAL A 1 111 ? -0.190 13.969 12.229 1.00 87.06 111 VAL A O 1
ATOM 867 N N . GLU A 1 112 ? 1.309 15.545 12.765 1.00 86.44 112 GLU A N 1
ATOM 868 C CA . GLU A 1 112 ? 0.520 16.125 13.858 1.00 86.44 112 GLU A CA 1
ATOM 869 C C . GLU A 1 112 ? -0.804 16.711 13.366 1.00 86.44 112 GLU A C 1
ATOM 871 O O . GLU A 1 112 ? -1.858 16.455 13.955 1.00 86.44 112 GLU A O 1
ATOM 876 N N . ALA A 1 113 ? -0.775 17.484 12.275 1.00 85.94 113 ALA A N 1
ATOM 877 C CA . ALA A 1 113 ? -1.983 18.043 11.679 1.00 85.94 113 ALA A CA 1
ATOM 878 C C . ALA A 1 113 ? -2.960 16.936 11.261 1.00 85.94 113 ALA A C 1
ATOM 880 O O . ALA A 1 113 ? -4.172 17.082 11.423 1.00 85.94 113 ALA A O 1
ATOM 881 N N . LYS A 1 114 ? -2.442 15.808 10.765 1.00 83.56 114 LYS A N 1
ATOM 882 C CA . LYS A 1 114 ? -3.245 14.645 10.384 1.00 83.56 114 LYS A CA 1
ATOM 883 C C . LYS A 1 114 ? -3.786 13.885 11.598 1.00 83.56 114 LYS A C 1
ATOM 885 O O . LYS A 1 114 ? -4.974 13.565 11.632 1.00 83.56 114 LYS A O 1
ATOM 890 N N . ALA A 1 115 ? -2.962 13.670 12.620 1.00 82.88 115 ALA A N 1
ATOM 891 C CA . ALA A 1 115 ? -3.358 13.004 13.859 1.00 82.88 115 ALA A CA 1
ATOM 892 C C . ALA A 1 115 ? -4.483 13.764 14.588 1.00 82.88 115 ALA A C 1
ATOM 894 O O . ALA A 1 115 ? -5.459 13.159 15.038 1.00 82.88 115 ALA A O 1
ATOM 895 N N . LYS A 1 116 ? -4.427 15.103 14.614 1.00 82.38 116 LYS A N 1
ATOM 896 C CA . LYS A 1 116 ? -5.498 15.954 15.172 1.00 82.38 116 LYS A CA 1
ATOM 897 C C . LYS A 1 116 ? -6.846 15.777 14.461 1.00 82.38 116 LYS A C 1
ATOM 899 O O . LYS A 1 116 ? -7.898 15.902 15.081 1.00 82.38 116 LYS A O 1
ATOM 904 N N . LYS A 1 117 ? -6.850 15.454 13.164 1.00 77.94 117 LYS A N 1
ATOM 905 C CA . LYS A 1 117 ? -8.094 15.173 12.423 1.00 77.94 117 LYS A CA 1
ATOM 906 C C . LYS A 1 117 ? -8.691 13.829 12.830 1.00 77.94 117 LYS A C 1
ATOM 908 O O . LYS A 1 117 ? -9.909 13.698 12.900 1.00 77.94 117 LYS A O 1
ATOM 913 N N . THR A 1 118 ? -7.844 12.854 13.160 1.00 70.94 118 THR A N 1
ATOM 914 C CA . THR A 1 118 ? -8.294 11.544 13.650 1.00 70.94 118 THR A CA 1
ATOM 915 C C . THR A 1 118 ? -8.762 11.548 15.097 1.00 70.94 118 THR A C 1
ATOM 917 O O . THR A 1 118 ? -9.687 10.809 15.413 1.00 70.94 118 THR A O 1
ATOM 920 N N . SER A 1 119 ? -8.201 12.392 15.970 1.00 62.62 119 SER A N 1
ATOM 921 C CA . SER A 1 119 ? -8.630 12.469 17.377 1.00 62.62 119 SER A CA 1
ATOM 922 C C . SER A 1 119 ? -10.070 12.959 17.549 1.00 62.62 119 SER A C 1
ATOM 924 O O . SER A 1 119 ? -10.692 12.680 18.570 1.00 62.62 119 SER A O 1
ATOM 926 N N . ASN A 1 120 ? -10.602 13.665 16.547 1.00 58.84 120 ASN A N 1
ATOM 927 C CA . ASN A 1 120 ? -11.984 14.145 16.521 1.00 58.84 120 ASN A CA 1
ATOM 928 C C . ASN A 1 120 ? -12.975 13.091 16.003 1.00 58.84 120 ASN A C 1
ATOM 930 O O . ASN A 1 120 ? -14.186 13.264 16.139 1.00 58.84 120 ASN A O 1
ATOM 934 N N . LEU A 1 121 ? -12.482 11.996 15.417 1.00 62.59 121 LEU A N 1
ATOM 935 C CA . LEU A 1 121 ? -13.312 10.838 15.112 1.00 62.59 121 LEU A CA 1
ATOM 936 C C . LEU A 1 121 ? -13.645 10.130 16.427 1.00 62.59 121 LEU A C 1
ATOM 938 O O . LEU A 1 121 ? -12.850 10.136 17.365 1.00 62.59 121 LEU A O 1
ATOM 942 N N . ARG A 1 122 ? -14.831 9.521 16.504 1.0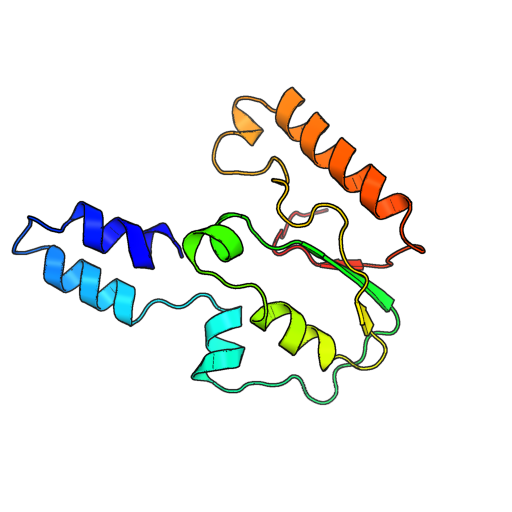0 56.31 122 ARG A N 1
ATOM 943 C CA . ARG A 1 122 ? -15.322 8.774 17.672 1.00 56.31 122 ARG A CA 1
ATOM 944 C C . ARG A 1 122 ? -14.276 7.719 18.071 1.00 56.31 122 ARG A C 1
ATOM 946 O O . ARG A 1 122 ? -14.232 6.668 17.445 1.00 56.31 122 ARG A O 1
ATOM 953 N N . LYS A 1 123 ? -13.410 8.073 19.038 1.00 53.41 123 LYS A N 1
ATOM 954 C CA . LYS A 1 123 ? -12.161 7.399 19.457 1.00 53.41 123 LYS A CA 1
ATOM 955 C C . LYS A 1 123 ? -11.866 6.101 18.685 1.00 53.41 123 LYS A C 1
ATOM 957 O O . LYS A 1 123 ? -12.200 5.027 19.193 1.00 53.41 123 LYS A O 1
ATOM 962 N N . PRO A 1 124 ? -11.271 6.167 17.479 1.00 53.09 124 PRO A N 1
ATOM 963 C CA . PRO A 1 124 ? -10.767 4.961 16.844 1.00 53.09 124 PRO A CA 1
ATOM 964 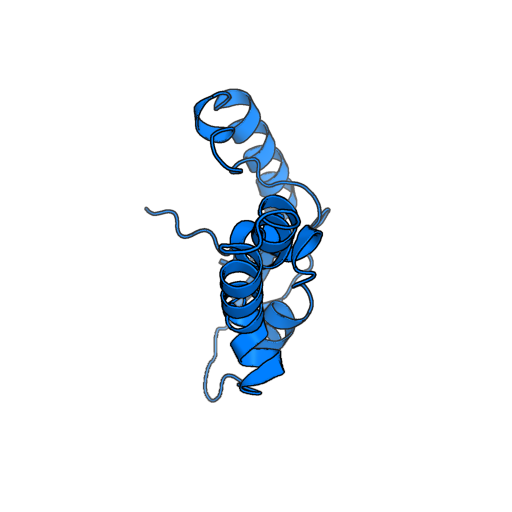C C . PRO A 1 124 ? -9.724 4.348 17.783 1.00 53.09 124 PRO A C 1
ATOM 966 O O . PRO A 1 124 ? -8.770 5.003 18.191 1.00 53.09 124 PRO A O 1
ATOM 969 N N . THR A 1 125 ? -9.959 3.106 18.190 1.00 49.31 125 THR A N 1
ATOM 970 C CA . THR A 1 125 ? -9.082 2.350 19.091 1.00 49.31 125 THR A CA 1
ATOM 971 C C . THR A 1 125 ? -7.827 1.873 18.356 1.00 49.31 125 THR A C 1
ATOM 973 O O . THR A 1 125 ? -6.833 1.556 18.999 1.00 49.31 125 THR A O 1
ATOM 976 N N . CYS A 1 126 ? -7.840 1.847 17.016 1.00 51.94 126 CYS A N 1
ATOM 977 C CA . CYS A 1 126 ? -6.711 1.392 16.212 1.00 51.94 126 CYS A CA 1
ATOM 978 C C . CYS A 1 126 ? -6.540 2.233 14.935 1.00 51.94 126 CYS A C 1
ATOM 980 O O . CYS A 1 126 ? -7.475 2.391 14.147 1.00 51.94 126 CYS A O 1
ATOM 982 N N . PHE A 1 127 ? -5.341 2.775 14.717 1.00 57.78 127 PHE A N 1
ATOM 983 C CA . PHE A 1 127 ? -4.947 3.379 13.445 1.00 57.78 127 PHE A CA 1
ATOM 984 C C . PHE A 1 127 ? -4.252 2.299 12.614 1.00 57.78 127 PHE A C 1
ATOM 986 O O . PHE A 1 127 ? -3.086 1.991 12.854 1.00 57.78 127 PHE A O 1
ATOM 993 N N . LEU A 1 128 ? -4.960 1.695 11.655 1.00 58.62 128 LEU A N 1
ATOM 994 C CA . LEU A 1 128 ? -4.328 0.768 10.719 1.00 58.62 128 LEU A CA 1
ATOM 995 C C . LEU A 1 128 ? -3.677 1.581 9.602 1.00 58.62 128 LEU A C 1
ATOM 997 O O . LEU A 1 128 ? -4.265 1.841 8.552 1.00 58.62 128 LEU A O 1
ATOM 1001 N N . ALA A 1 129 ? -2.445 2.006 9.852 1.00 49.69 129 ALA A N 1
ATOM 1002 C CA . ALA A 1 129 ? -1.529 2.375 8.790 1.00 49.69 129 ALA A CA 1
ATOM 1003 C C . ALA A 1 129 ? -0.666 1.164 8.439 1.00 49.69 129 ALA A C 1
ATOM 1005 O O . ALA A 1 129 ? -0.251 0.416 9.321 1.00 49.69 129 ALA A O 1
ATOM 1006 N N . ALA A 1 130 ? -0.289 1.026 7.169 1.00 41.44 130 ALA A N 1
ATOM 1007 C CA . ALA A 1 130 ? 0.828 0.171 6.757 1.00 41.44 130 ALA A CA 1
ATOM 1008 C C . ALA A 1 130 ? 2.195 0.735 7.225 1.00 41.44 130 ALA A C 1
ATOM 1010 O O . ALA A 1 130 ? 3.190 0.670 6.507 1.00 41.44 130 ALA A O 1
ATOM 1011 N N . ILE A 1 131 ? 2.234 1.344 8.413 1.00 30.11 131 ILE A N 1
ATOM 1012 C CA . ILE A 1 131 ? 3.414 1.889 9.068 1.00 30.11 131 ILE A CA 1
ATOM 1013 C C . ILE A 1 131 ? 3.647 1.006 10.289 1.00 30.11 131 ILE A C 1
ATOM 1015 O O . ILE A 1 131 ? 3.076 1.214 11.355 1.00 30.11 131 ILE A O 1
ATOM 1019 N N . SER A 1 132 ? 4.495 -0.003 10.115 1.00 29.41 132 SER A N 1
ATOM 1020 C CA . SER A 1 132 ? 5.261 -0.526 11.237 1.00 29.41 132 SER A CA 1
ATOM 1021 C C . SER A 1 132 ? 6.232 0.571 11.673 1.00 29.41 132 SER A C 1
ATOM 1023 O O . SER A 1 132 ? 7.244 0.798 11.016 1.00 29.41 132 SER A O 1
ATOM 1025 N N . ALA A 1 133 ? 5.912 1.257 12.761 1.00 24.72 133 ALA A N 1
ATOM 1026 C CA . ALA A 1 133 ? 6.859 1.968 13.614 1.00 24.72 133 ALA A CA 1
ATOM 1027 C C . ALA A 1 133 ? 6.291 1.820 15.034 1.00 24.72 133 ALA A C 1
ATOM 1029 O O . ALA A 1 133 ? 5.259 2.398 15.346 1.00 24.72 133 ALA A O 1
ATOM 1030 N N . ALA A 1 134 ? 6.668 0.751 15.735 1.00 25.02 134 ALA A N 1
ATOM 1031 C CA . ALA A 1 134 ? 7.800 0.734 16.660 1.00 25.02 134 ALA A CA 1
ATOM 1032 C C . ALA A 1 134 ? 7.575 1.702 17.833 1.00 25.02 134 ALA A C 1
ATOM 1034 O O . ALA A 1 134 ? 7.816 2.895 17.684 1.00 25.02 134 ALA A O 1
ATOM 1035 N N . SER A 1 135 ? 7.150 1.087 18.946 1.00 29.03 135 SER A N 1
ATOM 1036 C CA . SER A 1 135 ? 7.291 1.481 20.359 1.00 29.03 135 SER A CA 1
ATOM 1037 C C . SER A 1 135 ? 6.702 2.810 20.826 1.00 29.03 135 SER A C 1
ATOM 1039 O O . SER A 1 135 ? 7.220 3.876 20.441 1.00 29.03 135 SER A O 1
#

Sequence (135 aa):
MGMIKLHYPELFADDPLWRPRAENLAAKGYELISFLVDICRYRPEGVSLRASATYHDTCSGLRELKVERQPRALLADVEGLILTPLPEVQSCCGFGGTFCVKYPSISNAIVEAKAKKTSNLRKPTCFLAAISAAS